Protein AF-A0A7W0A321-F1 (afdb_monomer_lite)

Secondary structure (DSSP, 8-state):
-HHHHHHHHHHHHHHHTTTHHHHHHHHHT--HHHHHHHHHHHHHHHHHHHHHHHHHHHHHHS---HHHHHHHHHHHHHHHHHS-HHHHHHHHHHHHHHHHT--HHHHHHHHHHHHHHHHHHHHHHHHHHHHHHHHHHHHHHHTT-

Structure (mmCIF, N/CA/C/O backbone):
data_AF-A0A7W0A321-F1
#
_entry.id   AF-A0A7W0A321-F1
#
loop_
_atom_site.group_PDB
_atom_site.id
_atom_site.type_symbol
_atom_site.label_atom_id
_atom_site.label_alt_id
_atom_site.label_comp_id
_atom_site.label_asym_id
_atom_site.label_entity_id
_atom_site.label_seq_id
_atom_site.pdbx_PDB_ins_code
_atom_site.Cartn_x
_atom_site.Cartn_y
_atom_site.Cartn_z
_atom_site.occupancy
_atom_site.B_iso_or_equiv
_atom_site.auth_seq_id
_atom_site.auth_comp_id
_atom_site.auth_asym_id
_atom_site.auth_atom_id
_atom_site.pdbx_PDB_model_num
ATOM 1 N N . MET A 1 1 ? -15.977 -16.667 -5.921 1.00 48.62 1 MET A N 1
ATOM 2 C CA . MET A 1 1 ? -16.210 -17.895 -5.126 1.00 48.62 1 MET A CA 1
ATOM 3 C C . MET A 1 1 ? -15.455 -17.861 -3.798 1.00 48.62 1 MET A C 1
ATOM 5 O O . MET A 1 1 ? -16.119 -17.828 -2.776 1.00 48.62 1 MET A O 1
ATOM 9 N N . LEU A 1 2 ? -14.117 -17.753 -3.776 1.00 50.50 2 LEU A N 1
ATOM 10 C CA . LEU A 1 2 ? -13.344 -17.721 -2.517 1.00 50.50 2 LEU A CA 1
ATOM 11 C C . LEU A 1 2 ? -13.656 -16.509 -1.614 1.00 50.50 2 LEU A C 1
ATOM 13 O O . LEU A 1 2 ? -13.836 -16.674 -0.417 1.00 50.50 2 LEU A O 1
ATOM 17 N N . PHE A 1 3 ? -13.789 -15.310 -2.196 1.00 51.75 3 PHE A N 1
ATOM 18 C CA . PHE A 1 3 ? -14.188 -14.094 -1.470 1.00 51.75 3 PHE A CA 1
ATOM 19 C C . PHE A 1 3 ? -15.560 -14.244 -0.801 1.00 51.75 3 PHE A C 1
ATOM 21 O O . PHE A 1 3 ? -15.716 -13.940 0.373 1.00 51.75 3 PHE A O 1
ATOM 28 N N . VAL A 1 4 ? -16.538 -14.780 -1.535 1.00 69.69 4 VAL A N 1
ATOM 29 C CA . VAL A 1 4 ? -17.890 -15.031 -1.016 1.00 69.69 4 VAL A CA 1
ATOM 30 C C . VAL A 1 4 ? -17.845 -16.066 0.109 1.00 69.69 4 VAL A C 1
ATOM 32 O O . VAL A 1 4 ? -18.470 -15.861 1.139 1.00 69.69 4 VAL A O 1
ATOM 35 N N . ALA A 1 5 ? -17.057 -17.134 -0.041 1.00 69.38 5 ALA A N 1
ATOM 36 C CA . ALA A 1 5 ? -16.869 -18.129 1.011 1.00 69.38 5 ALA A CA 1
ATOM 37 C C . ALA A 1 5 ? -16.198 -17.535 2.265 1.00 69.38 5 ALA A C 1
ATOM 39 O O . ALA A 1 5 ? -16.665 -17.779 3.371 1.00 69.38 5 ALA A O 1
ATOM 40 N N . ALA A 1 6 ? -15.160 -16.709 2.110 1.00 63.16 6 ALA A N 1
ATOM 41 C CA . ALA A 1 6 ? -14.491 -16.035 3.224 1.00 63.16 6 ALA A CA 1
ATOM 42 C C . ALA A 1 6 ? -15.406 -15.013 3.920 1.00 63.16 6 ALA A C 1
ATOM 44 O O . ALA A 1 6 ? -15.460 -14.974 5.147 1.00 63.16 6 ALA A O 1
ATOM 45 N N . ALA A 1 7 ? -16.173 -14.237 3.149 1.00 71.50 7 ALA A N 1
ATOM 46 C CA . ALA A 1 7 ? -17.166 -13.304 3.672 1.00 71.50 7 ALA A CA 1
ATOM 47 C C . ALA A 1 7 ? -18.272 -14.036 4.444 1.00 71.50 7 ALA A C 1
ATOM 49 O O . ALA A 1 7 ? -18.630 -13.616 5.540 1.00 71.50 7 ALA A O 1
ATOM 50 N N . LEU A 1 8 ? -18.763 -15.165 3.918 1.00 82.50 8 LEU A N 1
ATOM 51 C CA . LEU A 1 8 ? -19.740 -16.019 4.597 1.00 82.50 8 LEU A CA 1
ATOM 52 C C . LEU A 1 8 ? -19.175 -16.620 5.885 1.00 82.50 8 LEU A C 1
ATOM 54 O O . LEU A 1 8 ? -19.859 -16.605 6.901 1.00 82.50 8 LEU A O 1
ATOM 58 N N . VAL A 1 9 ? -17.927 -17.098 5.881 1.00 79.56 9 VAL A N 1
ATOM 59 C CA . VAL A 1 9 ? -17.259 -17.591 7.096 1.00 79.56 9 VAL A CA 1
ATOM 60 C C . VAL A 1 9 ? -17.114 -16.472 8.125 1.00 79.56 9 VAL A C 1
ATOM 62 O O . VAL A 1 9 ? -17.447 -16.684 9.285 1.00 79.56 9 VAL A O 1
ATOM 65 N N . GLY A 1 10 ? -16.701 -15.270 7.715 1.00 74.88 10 GLY A N 1
ATOM 66 C CA . GLY A 1 10 ? -16.636 -14.102 8.596 1.00 74.88 10 GLY A CA 1
ATOM 67 C C . GLY A 1 10 ? -17.998 -13.754 9.201 1.00 74.88 10 GLY A C 1
ATOM 68 O O . GLY A 1 10 ? -18.099 -13.544 10.407 1.00 74.88 10 GLY A O 1
ATOM 69 N N . LEU A 1 11 ? -19.059 -13.785 8.390 1.00 80.56 11 LEU A N 1
ATOM 70 C CA . LEU A 1 11 ? -20.435 -13.574 8.845 1.00 80.56 11 LEU A CA 1
ATOM 71 C C . LEU A 1 11 ? -20.884 -14.651 9.839 1.00 80.56 11 LEU A C 1
ATOM 73 O O . LEU A 1 11 ? -21.485 -14.328 10.858 1.00 80.56 11 LEU A O 1
ATOM 77 N N . VAL A 1 12 ? -20.571 -15.920 9.569 1.00 84.31 12 VAL A N 1
ATOM 78 C CA . VAL A 1 12 ? -20.894 -17.057 10.445 1.00 84.31 12 VAL A CA 1
ATOM 79 C C . VAL A 1 12 ? -20.123 -16.976 11.763 1.00 84.31 12 VAL A C 1
ATOM 81 O O . VAL A 1 12 ? -20.686 -17.285 12.812 1.00 84.31 12 VAL A O 1
ATOM 84 N N . VAL A 1 13 ? -18.864 -16.534 11.740 1.00 83.12 13 VAL A N 1
ATOM 85 C CA . VAL A 1 13 ? -18.050 -16.313 12.945 1.00 83.12 13 VAL A CA 1
ATOM 86 C C . VAL A 1 13 ? -18.626 -15.171 13.781 1.00 83.12 13 VAL A C 1
ATOM 88 O O . VAL A 1 13 ? -18.864 -15.360 14.972 1.00 83.12 13 VAL A O 1
ATOM 91 N N . LEU A 1 14 ? -18.928 -14.028 13.160 1.00 77.19 14 LEU A N 1
ATOM 92 C CA . LEU A 1 14 ? -19.570 -12.890 13.827 1.00 77.19 14 LEU A CA 1
ATOM 93 C C . LEU A 1 14 ? -20.943 -13.264 14.396 1.00 77.19 14 LEU A C 1
ATOM 95 O O . LEU A 1 14 ? -21.291 -12.856 15.503 1.00 77.19 14 LEU A O 1
ATOM 99 N N . TRP A 1 15 ? -21.709 -14.077 13.665 1.00 79.94 15 TRP A N 1
ATOM 100 C CA . TRP A 1 15 ? -22.999 -14.583 14.117 1.00 79.94 15 TRP A CA 1
ATOM 101 C C . TRP A 1 15 ? -22.858 -15.518 15.317 1.00 79.94 15 TRP A C 1
ATOM 103 O O . TRP A 1 15 ? -23.557 -15.339 16.311 1.00 79.94 15 TRP A O 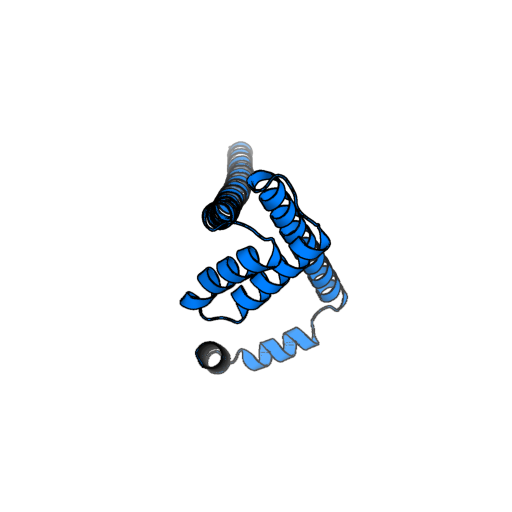1
ATOM 113 N N . ARG A 1 16 ? -21.917 -16.472 15.273 1.00 85.19 16 ARG A N 1
ATOM 114 C CA . ARG A 1 16 ? -21.648 -17.384 16.397 1.00 85.19 16 ARG A CA 1
ATOM 115 C C . ARG A 1 16 ? -21.165 -16.670 17.652 1.00 85.19 16 ARG A C 1
ATOM 117 O O . ARG A 1 16 ? -21.426 -17.156 18.745 1.00 85.19 16 ARG A O 1
ATOM 124 N N . GLN A 1 17 ? -20.465 -15.552 17.502 1.00 84.25 17 GLN A N 1
ATOM 125 C CA . GLN A 1 17 ? -20.006 -14.735 18.624 1.00 84.25 17 GLN A CA 1
ATOM 126 C C . GLN A 1 17 ? -21.102 -13.813 19.180 1.00 84.25 17 GLN A C 1
ATOM 128 O O . GLN A 1 17 ? -20.870 -13.146 20.180 1.00 84.25 17 GLN A O 1
ATOM 133 N N . GLY A 1 18 ? -22.276 -13.736 18.539 1.00 78.06 18 GLY A N 1
ATOM 134 C CA . GLY A 1 18 ? -23.335 -12.790 18.909 1.00 78.06 18 GLY A CA 1
ATOM 135 C C . GLY A 1 18 ? -23.017 -11.325 18.577 1.00 78.06 18 GLY A C 1
ATOM 136 O O . GLY A 1 18 ? -23.863 -10.459 18.773 1.00 78.06 18 GLY A O 1
ATOM 137 N N . ALA A 1 19 ? -21.847 -11.045 17.999 1.00 74.62 19 ALA A N 1
ATOM 138 C CA . ALA A 1 19 ? -21.314 -9.700 17.791 1.00 74.62 19 ALA A CA 1
ATOM 139 C C . ALA A 1 19 ? -21.949 -8.943 16.607 1.00 74.62 19 ALA A C 1
ATOM 141 O O . ALA A 1 19 ? -21.659 -7.768 16.391 1.00 74.62 19 ALA A O 1
ATOM 142 N N . LEU A 1 20 ? -22.828 -9.575 15.817 1.00 74.69 20 LEU A N 1
ATOM 143 C CA . LEU A 1 20 ? -23.506 -8.904 14.695 1.00 74.69 20 LEU A CA 1
ATOM 144 C C . LEU A 1 20 ? -24.363 -7.712 15.152 1.00 74.69 20 LEU A C 1
ATOM 146 O O . LEU A 1 20 ? -24.417 -6.692 14.462 1.00 74.69 20 LEU A O 1
ATOM 150 N N . GLY A 1 21 ? -25.013 -7.832 16.315 1.00 73.25 21 GLY A N 1
ATOM 151 C CA . GLY A 1 21 ? -25.767 -6.733 16.923 1.00 73.25 21 GLY A CA 1
ATOM 152 C C . GLY A 1 21 ? -24.860 -5.575 17.336 1.00 73.25 21 GLY A C 1
ATOM 153 O O . GLY A 1 21 ? -25.206 -4.413 17.112 1.00 73.25 21 GLY A O 1
ATOM 154 N N . ASP A 1 22 ? -23.669 -5.899 17.841 1.00 76.19 22 ASP A N 1
ATOM 155 C CA . ASP A 1 22 ? -22.671 -4.931 18.295 1.00 76.19 22 ASP A CA 1
ATOM 156 C C . ASP A 1 22 ? -22.053 -4.161 17.132 1.00 76.19 22 ASP A C 1
ATOM 158 O O . ASP A 1 22 ? -21.868 -2.957 17.243 1.00 76.19 22 ASP A O 1
ATOM 162 N N . VAL A 1 23 ? -21.826 -4.801 15.979 1.00 75.81 23 VAL A N 1
ATOM 163 C CA . VAL A 1 23 ? -21.381 -4.099 14.761 1.00 75.81 23 VAL A CA 1
ATOM 164 C C . VAL A 1 23 ? -22.423 -3.066 14.331 1.00 75.81 23 VAL A C 1
ATOM 166 O O . VAL A 1 23 ? -22.092 -1.915 14.054 1.00 75.81 23 VAL A O 1
ATOM 169 N N . GLY A 1 24 ? -23.702 -3.452 14.305 1.00 76.50 24 GLY A N 1
ATOM 170 C CA . GLY A 1 24 ? -24.784 -2.546 13.922 1.00 76.50 24 GLY A CA 1
ATOM 171 C C . GLY A 1 24 ? -25.013 -1.409 14.921 1.00 76.50 24 GLY A C 1
ATOM 172 O O . GLY A 1 24 ? -25.447 -0.328 14.517 1.00 76.50 24 GLY A O 1
ATOM 173 N N . SER A 1 25 ? -24.758 -1.642 16.211 1.00 80.38 25 SER A N 1
ATOM 174 C CA . SER A 1 25 ? -24.801 -0.608 17.250 1.00 80.38 25 SER A CA 1
ATOM 175 C C . SER A 1 25 ? -23.595 0.329 17.122 1.00 80.38 25 SER A C 1
ATOM 177 O O . SER A 1 25 ? -23.792 1.534 16.999 1.00 80.38 25 SER A O 1
ATOM 179 N N . ALA A 1 26 ? -22.386 -0.225 16.988 1.00 79.75 26 ALA A N 1
ATOM 180 C CA . ALA A 1 26 ? -21.131 0.506 16.865 1.00 79.75 26 ALA A CA 1
ATOM 181 C C . ALA A 1 26 ? -21.093 1.409 15.629 1.00 79.75 26 ALA A C 1
ATOM 183 O O . ALA A 1 26 ? -20.612 2.533 15.712 1.00 79.75 26 ALA A O 1
ATOM 184 N N . VAL A 1 27 ? -21.637 0.955 14.494 1.00 80.94 27 VAL A N 1
ATOM 185 C CA . VAL A 1 27 ? -21.751 1.781 13.280 1.00 80.94 27 VAL A CA 1
ATOM 186 C C . VAL A 1 27 ? -22.718 2.945 13.493 1.00 80.94 27 VAL A C 1
ATOM 188 O O . VAL A 1 27 ? -22.445 4.056 13.051 1.00 80.94 27 VAL A O 1
ATOM 191 N N . ARG A 1 28 ? -23.844 2.717 14.180 1.00 83.88 28 ARG A N 1
ATOM 192 C CA . ARG A 1 28 ? -24.831 3.774 14.458 1.00 83.88 28 ARG A CA 1
ATOM 193 C C . ARG A 1 28 ? -24.361 4.762 15.521 1.00 83.88 28 ARG A C 1
ATOM 195 O O . ARG A 1 28 ? -24.757 5.920 15.469 1.00 83.88 28 ARG A O 1
ATOM 202 N N . SER A 1 29 ? -23.546 4.313 16.468 1.00 89.31 29 SER A N 1
ATOM 203 C CA . SER A 1 29 ? -22.953 5.148 17.511 1.00 89.31 29 SER A CA 1
ATOM 204 C C . SER A 1 29 ? -21.580 5.703 17.130 1.00 89.31 29 SER A C 1
ATOM 206 O O . SER A 1 29 ? -20.930 6.320 17.972 1.00 89.31 29 SER A O 1
ATOM 208 N N . ALA A 1 30 ? -21.098 5.444 15.911 1.00 86.56 30 ALA A N 1
ATOM 209 C CA . ALA A 1 30 ? -19.801 5.924 15.468 1.00 86.56 30 ALA A CA 1
ATOM 210 C C . ALA A 1 30 ? -19.818 7.451 15.400 1.00 86.56 30 ALA A C 1
ATOM 212 O O . ALA A 1 30 ? -20.694 8.043 14.768 1.00 86.56 30 ALA A O 1
ATOM 213 N N . ASP A 1 31 ? -18.831 8.081 16.032 1.00 91.62 31 ASP A N 1
ATOM 214 C CA . ASP A 1 31 ? -18.643 9.522 15.930 1.00 91.62 31 ASP A CA 1
ATOM 215 C C . ASP A 1 31 ? -18.347 9.888 14.460 1.00 91.62 31 ASP A C 1
ATOM 217 O O . ASP A 1 31 ? -17.317 9.459 13.918 1.00 91.62 31 ASP A O 1
ATOM 221 N N . PRO A 1 32 ? -19.209 10.685 13.800 1.00 91.88 32 PRO A N 1
ATOM 222 C CA . PRO A 1 32 ? -19.024 11.069 12.406 1.00 91.88 32 PRO A CA 1
ATOM 223 C C . PRO A 1 32 ? -17.689 11.774 12.161 1.00 91.88 32 PRO A C 1
ATOM 225 O O . PRO A 1 32 ? -17.106 11.630 11.087 1.00 91.88 32 PRO A O 1
ATOM 228 N N . PHE A 1 33 ? -17.189 12.521 13.149 1.00 93.50 33 PHE A N 1
ATOM 229 C CA . PHE A 1 33 ? -15.923 13.230 13.040 1.00 93.50 33 PHE A CA 1
ATOM 230 C C . PHE A 1 33 ? -14.740 12.262 13.043 1.00 93.50 33 PHE A C 1
ATOM 232 O O . PHE A 1 33 ? -13.849 12.384 12.204 1.00 93.50 33 PHE A O 1
ATOM 239 N N . LEU A 1 34 ? -14.750 11.255 13.923 1.00 91.62 34 LEU A N 1
ATOM 240 C CA . LEU A 1 34 ? -13.722 10.209 13.927 1.00 91.62 34 LEU A CA 1
ATOM 241 C C . LEU A 1 34 ? -13.757 9.380 12.642 1.00 91.62 34 LEU A C 1
ATOM 243 O O . LEU A 1 34 ? -12.702 9.057 12.097 1.00 91.62 34 LEU A O 1
ATOM 247 N N . VAL A 1 35 ? -14.950 9.082 12.119 1.00 90.69 35 VAL A N 1
ATOM 248 C CA . VAL A 1 35 ? -15.103 8.401 10.825 1.00 90.69 35 VAL A CA 1
ATOM 249 C C . VAL A 1 35 ? -14.520 9.252 9.696 1.00 90.69 35 VAL A C 1
ATOM 251 O O . VAL A 1 35 ? -13.738 8.745 8.891 1.00 90.69 35 VAL A O 1
ATOM 254 N N . ALA A 1 36 ? -14.838 10.548 9.652 1.00 91.88 36 ALA A N 1
ATOM 255 C CA . ALA A 1 36 ? -14.313 11.463 8.643 1.00 91.88 36 ALA A CA 1
ATOM 256 C C . ALA A 1 36 ? -12.787 11.622 8.740 1.00 91.88 36 ALA A C 1
ATOM 258 O O . ALA A 1 36 ? -12.097 11.569 7.722 1.00 91.88 36 ALA A O 1
ATOM 259 N N . ALA A 1 37 ? -12.244 11.757 9.952 1.00 94.12 37 ALA A N 1
ATOM 260 C CA . ALA A 1 37 ? -10.806 11.834 10.188 1.00 94.12 37 ALA A CA 1
ATOM 261 C C . ALA A 1 37 ? -10.096 10.536 9.773 1.00 94.12 37 ALA A C 1
ATOM 263 O O . ALA A 1 37 ? -9.075 10.583 9.087 1.00 94.12 37 ALA A O 1
ATOM 264 N N . GLY A 1 38 ? -10.660 9.377 10.123 1.00 92.12 38 GLY A N 1
ATOM 265 C CA . GLY A 1 38 ? -10.156 8.073 9.695 1.00 92.12 38 GLY A CA 1
ATOM 266 C C . GLY A 1 38 ? -10.174 7.918 8.174 1.00 92.12 38 GLY A C 1
ATOM 267 O O . GLY A 1 38 ? -9.198 7.454 7.588 1.00 92.12 38 GLY A O 1
ATOM 268 N N . PHE A 1 39 ? -11.241 8.377 7.517 1.00 91.06 39 PHE A N 1
ATOM 269 C CA . PHE A 1 39 ? -11.338 8.378 6.060 1.00 91.06 39 PHE A CA 1
ATOM 270 C C . PHE A 1 39 ? -10.300 9.302 5.410 1.00 91.06 39 PHE A C 1
ATOM 272 O O . PHE A 1 39 ? -9.643 8.911 4.447 1.00 91.06 39 PHE A O 1
ATOM 279 N N . LEU A 1 40 ? -10.082 10.497 5.962 1.00 94.50 40 LEU A N 1
ATOM 280 C CA . LEU A 1 40 ? -9.048 11.412 5.478 1.00 94.50 40 LEU A CA 1
ATOM 281 C C . LEU A 1 40 ? -7.646 10.807 5.628 1.00 94.50 40 LEU A C 1
ATOM 283 O O . LEU A 1 40 ? -6.859 10.845 4.685 1.00 94.50 40 LEU A O 1
ATOM 287 N N . LEU A 1 41 ? -7.344 10.203 6.781 1.00 94.38 41 LEU A N 1
ATOM 288 C CA . LEU A 1 41 ? -6.080 9.497 7.009 1.00 94.38 41 LEU A CA 1
ATOM 289 C C . LEU A 1 41 ? -5.895 8.338 6.027 1.00 94.38 41 LEU A C 1
ATOM 291 O O . LEU A 1 41 ? -4.798 8.147 5.506 1.00 94.38 41 LEU A O 1
ATOM 295 N N . TYR A 1 42 ? -6.965 7.600 5.730 1.00 87.69 42 TYR A N 1
ATOM 296 C CA . TYR A 1 42 ? -6.945 6.542 4.727 1.00 87.69 42 TYR A CA 1
ATOM 297 C C . TYR A 1 42 ? -6.605 7.082 3.330 1.00 87.69 42 TYR A C 1
ATOM 299 O O . TYR A 1 42 ? -5.719 6.543 2.664 1.00 87.69 42 TYR A O 1
ATOM 307 N N . LEU A 1 43 ? -7.236 8.182 2.903 1.00 91.12 43 LEU A N 1
ATOM 308 C CA . LEU A 1 43 ? -6.939 8.826 1.619 1.00 91.12 43 LEU A CA 1
ATOM 309 C C . LEU A 1 43 ? -5.500 9.351 1.549 1.00 91.12 43 LEU A C 1
ATOM 311 O O . LEU A 1 43 ? -4.827 9.161 0.535 1.00 91.12 43 LEU A O 1
ATOM 315 N N . LEU A 1 44 ? -5.005 9.966 2.625 1.00 93.38 44 LEU A N 1
ATOM 316 C CA . LEU A 1 44 ? -3.614 10.414 2.718 1.00 93.38 44 LEU A CA 1
ATOM 317 C C . LEU A 1 44 ? -2.640 9.233 2.644 1.00 93.38 44 LEU A C 1
ATOM 319 O O . LEU A 1 44 ? -1.636 9.310 1.937 1.00 93.38 44 LEU A O 1
ATOM 323 N N . GLY A 1 45 ? -2.959 8.120 3.307 1.00 90.12 45 GLY A N 1
ATOM 324 C CA . GLY A 1 45 ? -2.190 6.881 3.219 1.00 90.12 45 GLY A CA 1
ATOM 325 C C . GLY A 1 45 ? -2.135 6.337 1.791 1.00 90.12 45 GLY A C 1
ATOM 326 O O . GLY A 1 45 ? -1.054 6.015 1.298 1.00 90.12 45 GLY A O 1
ATOM 327 N N . LEU A 1 46 ? -3.270 6.306 1.085 1.00 88.62 46 LEU A N 1
ATOM 328 C CA . LEU A 1 46 ? -3.316 5.905 -0.324 1.00 88.62 46 LEU A CA 1
ATOM 329 C C . LEU A 1 46 ? -2.487 6.833 -1.219 1.00 88.62 46 LEU A C 1
ATOM 331 O O . LEU A 1 46 ? -1.735 6.349 -2.064 1.00 88.62 46 LEU A O 1
ATOM 335 N N . ALA A 1 47 ? -2.581 8.149 -1.021 1.00 88.88 47 ALA A N 1
ATOM 336 C CA . ALA A 1 47 ? -1.803 9.127 -1.777 1.00 88.88 47 ALA A CA 1
ATOM 337 C C . ALA A 1 47 ? -0.292 8.967 -1.541 1.00 88.88 47 ALA A C 1
ATOM 339 O O . ALA A 1 47 ? 0.497 9.018 -2.491 1.00 88.88 47 ALA A O 1
ATOM 340 N N . LEU A 1 48 ? 0.115 8.709 -0.295 1.00 91.88 48 LEU A N 1
ATOM 341 C CA . LEU A 1 48 ? 1.508 8.461 0.066 1.00 91.88 48 LEU A CA 1
ATOM 342 C C . LEU A 1 48 ? 2.028 7.166 -0.568 1.00 91.88 48 LEU A C 1
ATOM 344 O O . LEU A 1 48 ? 3.096 7.163 -1.178 1.00 91.88 48 LEU A O 1
ATOM 348 N N . LEU A 1 49 ? 1.263 6.075 -0.477 1.00 89.31 49 LEU A N 1
ATOM 349 C CA . LEU A 1 49 ? 1.639 4.789 -1.066 1.00 89.31 49 LEU A CA 1
ATOM 350 C C . LEU A 1 49 ? 1.708 4.860 -2.598 1.00 89.31 49 LEU A C 1
ATOM 352 O O . LEU A 1 49 ? 2.645 4.332 -3.194 1.00 89.31 49 LEU A O 1
ATOM 356 N N . SER A 1 50 ? 0.775 5.577 -3.226 1.00 89.94 50 SER A N 1
ATOM 357 C CA . SER A 1 50 ? 0.792 5.864 -4.662 1.00 89.94 50 SER A CA 1
ATOM 358 C C . SER A 1 50 ? 2.030 6.670 -5.068 1.00 89.94 50 SER A C 1
ATOM 360 O O . SER A 1 50 ? 2.695 6.349 -6.053 1.00 89.94 50 SER A O 1
ATOM 362 N N . SER A 1 51 ? 2.375 7.702 -4.294 1.00 91.06 51 SER A N 1
ATOM 363 C CA . SER A 1 51 ? 3.579 8.513 -4.523 1.00 91.06 51 SER A CA 1
ATOM 364 C C . SER A 1 51 ? 4.850 7.678 -4.387 1.00 91.06 51 SER A C 1
ATOM 366 O O . SER A 1 51 ? 5.746 7.763 -5.224 1.00 91.06 51 SER A O 1
ATOM 368 N N . ARG A 1 52 ? 4.912 6.803 -3.378 1.00 91.31 52 ARG A N 1
ATOM 369 C CA . ARG A 1 52 ? 6.015 5.854 -3.205 1.00 91.31 52 ARG A CA 1
ATOM 370 C C . ARG A 1 52 ? 6.149 4.930 -4.412 1.00 91.31 52 ARG A C 1
ATOM 372 O O . ARG A 1 52 ? 7.252 4.760 -4.920 1.00 91.31 52 ARG A O 1
ATOM 379 N N . TRP A 1 53 ? 5.042 4.370 -4.897 1.00 87.94 53 TRP A N 1
ATOM 380 C CA . TRP A 1 53 ? 5.047 3.521 -6.087 1.00 87.94 53 TRP A CA 1
ATOM 381 C C . TRP A 1 53 ? 5.602 4.262 -7.308 1.00 87.94 53 TRP A C 1
ATOM 383 O O . TRP A 1 53 ? 6.464 3.746 -8.016 1.00 87.94 53 TRP A O 1
ATOM 393 N N . HIS A 1 54 ? 5.158 5.500 -7.529 1.00 90.00 54 HIS A N 1
ATOM 394 C CA . HIS A 1 54 ? 5.675 6.363 -8.589 1.00 90.00 54 HIS A CA 1
ATOM 395 C C . HIS A 1 54 ? 7.197 6.561 -8.488 1.00 90.00 54 HIS A C 1
ATOM 397 O O . HIS A 1 54 ? 7.900 6.388 -9.483 1.00 90.00 54 HIS A O 1
ATOM 403 N N . LEU A 1 55 ? 7.722 6.831 -7.288 1.00 92.56 55 LEU A N 1
ATOM 404 C CA . LEU A 1 55 ? 9.163 6.972 -7.055 1.00 92.56 55 LEU A CA 1
ATOM 405 C C . LEU A 1 55 ? 9.939 5.674 -7.318 1.00 92.56 55 LEU A C 1
ATOM 407 O O . LEU A 1 55 ? 11.011 5.724 -7.913 1.00 92.56 55 LEU A O 1
ATOM 411 N N . LEU A 1 56 ? 9.400 4.512 -6.940 1.00 90.38 56 LEU A N 1
ATOM 412 C CA . LEU A 1 56 ? 10.024 3.215 -7.238 1.00 90.38 56 LEU A CA 1
ATOM 413 C C . LEU A 1 56 ? 10.081 2.934 -8.744 1.00 90.38 56 LEU A C 1
ATOM 415 O O . LEU A 1 56 ? 11.056 2.369 -9.242 1.00 90.38 56 LEU A O 1
ATOM 419 N N . VAL A 1 57 ? 9.063 3.360 -9.491 1.00 88.75 57 VAL A N 1
ATOM 420 C CA . VAL A 1 57 ? 9.058 3.260 -10.955 1.00 88.75 57 VAL A CA 1
ATOM 421 C C . VAL A 1 57 ? 10.099 4.202 -11.563 1.00 88.75 57 VAL A C 1
ATOM 423 O O . VAL A 1 57 ? 10.829 3.787 -12.455 1.00 88.75 57 VAL A O 1
ATOM 426 N N . ILE A 1 58 ? 10.244 5.434 -11.057 1.00 91.88 58 ILE A N 1
ATOM 427 C CA . ILE A 1 58 ? 11.330 6.337 -11.482 1.00 91.88 58 ILE A CA 1
ATOM 428 C C . ILE A 1 58 ? 12.695 5.709 -11.187 1.00 91.88 58 ILE A C 1
ATOM 430 O O . ILE A 1 58 ? 13.561 5.709 -12.055 1.00 91.88 58 ILE A O 1
ATOM 434 N N . LEU A 1 59 ? 12.880 5.138 -9.996 1.00 92.19 59 LEU A N 1
ATOM 435 C CA . LEU A 1 59 ? 14.138 4.511 -9.586 1.00 92.19 59 LEU A CA 1
ATOM 436 C C . LEU A 1 59 ? 14.544 3.351 -10.508 1.00 92.19 59 LEU A C 1
ATOM 438 O O . LEU A 1 59 ? 15.726 3.163 -10.775 1.00 92.19 59 LEU A O 1
ATOM 442 N N . THR A 1 60 ? 13.575 2.565 -10.977 1.00 89.25 60 THR A N 1
ATOM 443 C CA . THR A 1 60 ? 13.824 1.338 -11.752 1.00 89.25 60 THR A CA 1
ATOM 444 C C . THR A 1 60 ? 13.814 1.553 -13.264 1.00 89.25 60 THR A C 1
ATOM 446 O O . THR A 1 60 ? 14.621 0.947 -13.960 1.00 89.25 60 THR A O 1
ATOM 449 N N . HIS A 1 61 ? 12.926 2.411 -13.771 1.00 87.75 61 HIS A N 1
ATOM 450 C CA . HIS A 1 61 ? 12.695 2.638 -15.204 1.00 87.75 61 HIS A CA 1
ATOM 451 C C . HIS A 1 61 ? 13.192 4.014 -15.688 1.00 87.75 61 HIS A C 1
ATOM 453 O O . HIS A 1 61 ? 13.157 4.318 -16.879 1.00 87.75 61 HIS A O 1
ATOM 459 N N . GLY A 1 62 ? 13.612 4.896 -14.777 1.00 87.31 62 GLY A N 1
ATOM 460 C CA . GLY A 1 62 ? 14.105 6.246 -15.078 1.00 87.31 62 GLY A CA 1
ATOM 461 C C . GLY A 1 62 ? 13.017 7.277 -15.396 1.00 87.31 62 GLY A C 1
ATOM 462 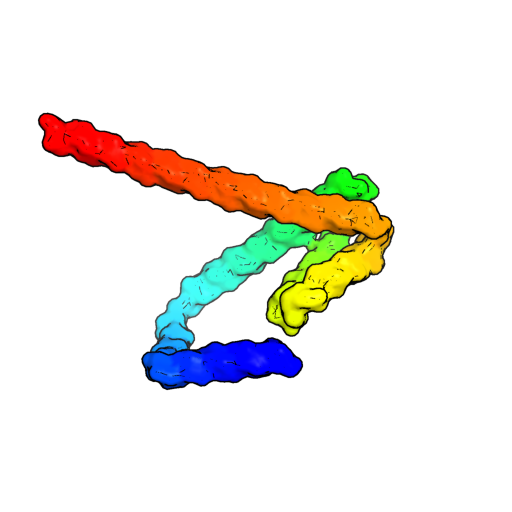O O . GLY A 1 62 ? 13.282 8.477 -15.380 1.00 87.31 62 GLY A O 1
ATOM 463 N N . ARG A 1 63 ? 11.781 6.843 -15.661 1.00 86.75 63 ARG A N 1
ATOM 464 C CA . ARG A 1 63 ? 10.636 7.715 -15.952 1.00 86.75 63 ARG A CA 1
ATOM 465 C C . ARG A 1 63 ? 9.343 7.136 -15.397 1.00 86.75 63 ARG A C 1
ATOM 467 O O . ARG A 1 63 ? 9.162 5.923 -15.351 1.00 86.75 63 ARG A O 1
ATOM 474 N N . SER A 1 64 ? 8.418 8.009 -15.020 1.00 88.12 64 SER A N 1
ATOM 475 C CA . SER A 1 64 ? 7.074 7.623 -14.601 1.00 88.12 64 SER A CA 1
ATOM 476 C C . SER A 1 64 ? 6.114 8.789 -14.816 1.00 88.12 64 SER A C 1
ATOM 478 O O . SER A 1 64 ? 6.476 9.939 -14.582 1.00 88.12 64 SER A O 1
ATOM 480 N N . GLU A 1 65 ? 4.889 8.501 -15.244 1.00 87.62 65 GLU A N 1
ATOM 481 C CA . GLU A 1 65 ? 3.807 9.485 -15.283 1.00 87.62 65 GLU A CA 1
ATOM 482 C C . GLU A 1 65 ? 2.977 9.345 -13.998 1.00 87.62 65 GLU A C 1
ATOM 484 O O . GLU A 1 65 ? 2.424 8.268 -13.759 1.00 87.62 65 GLU A O 1
ATOM 489 N N . PRO A 1 66 ? 2.858 10.393 -13.162 1.00 85.12 66 PRO A N 1
ATOM 490 C CA . PRO A 1 66 ? 2.264 10.272 -11.829 1.00 85.12 66 PRO A CA 1
ATOM 491 C C . PRO A 1 66 ? 0.798 9.824 -11.866 1.00 85.12 66 PRO A C 1
ATOM 493 O O . PRO A 1 66 ? 0.402 8.977 -11.070 1.00 85.12 66 PRO A O 1
ATOM 496 N N . ALA A 1 67 ? 0.007 10.315 -12.827 1.00 85.38 67 ALA A N 1
ATOM 497 C CA . ALA A 1 67 ? -1.395 9.920 -12.979 1.00 85.38 67 ALA A CA 1
ATOM 498 C C . ALA A 1 67 ? -1.548 8.429 -13.335 1.00 85.38 67 ALA A C 1
ATOM 500 O O . ALA A 1 67 ? -2.333 7.720 -12.709 1.00 85.38 67 ALA A O 1
ATOM 501 N N . ARG A 1 68 ? -0.744 7.927 -14.284 1.00 83.62 68 ARG A N 1
ATOM 502 C CA . ARG A 1 68 ? -0.749 6.506 -14.668 1.00 83.62 68 ARG A CA 1
ATOM 503 C C . ARG A 1 68 ? -0.208 5.598 -13.572 1.00 83.62 68 ARG A C 1
ATOM 505 O O . ARG A 1 68 ? -0.732 4.507 -13.370 1.00 83.62 68 ARG A O 1
ATOM 512 N N . ALA A 1 69 ? 0.830 6.035 -12.862 1.00 83.69 69 ALA A N 1
ATOM 513 C CA . ALA A 1 69 ? 1.366 5.311 -11.715 1.00 83.69 69 ALA A CA 1
ATOM 514 C C . ALA A 1 69 ? 0.321 5.187 -10.600 1.00 83.69 69 ALA A C 1
ATOM 516 O O . ALA A 1 69 ? 0.153 4.098 -10.054 1.00 83.69 69 ALA A O 1
ATOM 517 N N . ALA A 1 70 ? -0.419 6.264 -10.322 1.00 84.19 70 ALA A N 1
ATOM 518 C CA . ALA A 1 70 ? -1.494 6.259 -9.341 1.00 84.19 70 ALA A CA 1
ATOM 519 C C . ALA A 1 70 ? -2.644 5.330 -9.739 1.00 84.19 70 ALA A C 1
ATOM 521 O O . ALA A 1 70 ? -3.086 4.517 -8.930 1.00 84.19 70 ALA A O 1
ATOM 522 N N . GLU A 1 71 ? -3.093 5.390 -10.993 1.00 82.94 71 GLU A N 1
ATOM 523 C CA . GLU A 1 71 ? -4.141 4.505 -11.507 1.00 82.94 71 GLU A CA 1
ATOM 524 C C . GLU A 1 71 ? -3.722 3.028 -11.436 1.00 82.94 71 GLU A C 1
ATOM 526 O O . GLU A 1 71 ? -4.470 2.183 -10.932 1.00 82.94 71 GLU A O 1
ATOM 531 N N . ALA A 1 72 ? -2.501 2.714 -11.881 1.00 83.06 72 ALA A N 1
ATOM 532 C CA . ALA A 1 72 ? -1.951 1.366 -11.815 1.00 83.06 72 ALA A CA 1
ATOM 533 C C . ALA A 1 72 ? -1.846 0.874 -10.364 1.00 83.06 72 ALA A C 1
ATOM 535 O O . ALA A 1 72 ? -2.234 -0.260 -10.077 1.00 83.06 72 ALA A O 1
ATOM 536 N N . PHE A 1 73 ? -1.378 1.726 -9.447 1.00 85.19 73 PHE A N 1
ATOM 537 C CA . PHE A 1 73 ? -1.275 1.416 -8.024 1.00 85.19 73 PHE A CA 1
ATOM 538 C C . PHE A 1 73 ? -2.646 1.131 -7.401 1.00 85.19 73 PHE A C 1
ATOM 540 O O . PHE A 1 73 ? -2.831 0.060 -6.820 1.00 85.19 73 PHE A O 1
ATOM 547 N N . LEU A 1 74 ? -3.614 2.038 -7.567 1.00 84.38 74 LEU A N 1
ATOM 548 C CA . LEU A 1 74 ? -4.969 1.900 -7.022 1.00 84.38 74 LEU A CA 1
ATOM 549 C C . LEU A 1 74 ? -5.662 0.646 -7.559 1.00 84.38 74 LEU A C 1
ATOM 551 O O . LEU A 1 74 ? -6.249 -0.114 -6.790 1.00 84.38 74 LEU A O 1
ATOM 555 N N . THR A 1 75 ? -5.524 0.371 -8.857 1.00 81.69 75 THR A N 1
ATOM 556 C CA . THR A 1 75 ? -6.034 -0.866 -9.465 1.00 81.69 75 THR A CA 1
ATOM 557 C C . THR A 1 75 ? -5.378 -2.094 -8.834 1.00 81.69 75 THR A C 1
ATOM 559 O O . THR A 1 75 ? -6.055 -3.072 -8.515 1.00 81.69 75 THR A O 1
ATOM 562 N N . SER A 1 76 ? -4.065 -2.037 -8.590 1.00 76.94 76 SER A N 1
ATOM 563 C CA . SER A 1 76 ? -3.330 -3.106 -7.912 1.00 76.94 76 SER A CA 1
ATOM 564 C C . SER A 1 76 ? -3.843 -3.341 -6.486 1.00 76.94 76 SER A C 1
ATOM 566 O O . SER A 1 76 ? -3.995 -4.491 -6.082 1.00 76.94 76 SER A O 1
ATOM 568 N N . VAL A 1 77 ? -4.158 -2.271 -5.748 1.00 80.44 77 VAL A N 1
ATOM 569 C CA . VAL A 1 77 ? -4.704 -2.331 -4.386 1.00 80.44 77 VAL A CA 1
ATOM 570 C C . VAL A 1 77 ? -6.091 -2.971 -4.389 1.00 80.44 77 VAL A C 1
ATOM 572 O O . VAL A 1 77 ? -6.337 -3.900 -3.622 1.00 80.44 77 VAL A O 1
ATOM 575 N N . VAL A 1 78 ? -6.978 -2.546 -5.291 1.00 79.88 78 VAL A N 1
ATOM 576 C CA . VAL A 1 78 ? -8.315 -3.144 -5.441 1.00 79.88 78 VAL A CA 1
ATOM 577 C C . VAL A 1 78 ? -8.207 -4.636 -5.749 1.00 79.88 78 VAL A C 1
ATOM 579 O O . VAL A 1 78 ? -8.896 -5.443 -5.132 1.00 79.88 78 VAL A O 1
ATOM 582 N N . ILE A 1 79 ? -7.299 -5.028 -6.644 1.00 76.38 79 ILE A N 1
ATOM 583 C CA . ILE A 1 79 ? -7.057 -6.439 -6.969 1.00 76.38 79 ILE A CA 1
ATOM 584 C C . ILE A 1 79 ? -6.486 -7.195 -5.777 1.00 76.38 79 ILE A C 1
ATOM 586 O O . ILE A 1 79 ? -6.895 -8.324 -5.537 1.00 76.38 79 ILE A O 1
ATOM 590 N N . ASN A 1 80 ? -5.587 -6.583 -5.008 1.00 75.88 80 ASN A N 1
ATOM 591 C CA . ASN A 1 80 ? -5.029 -7.195 -3.809 1.00 75.88 80 ASN A CA 1
ATOM 592 C C . ASN A 1 80 ? -6.115 -7.551 -2.784 1.00 75.88 80 ASN A C 1
ATOM 594 O O . ASN A 1 80 ? -6.026 -8.587 -2.134 1.00 75.88 80 ASN A O 1
ATOM 598 N N . TYR A 1 81 ? -7.145 -6.710 -2.664 1.00 71.25 81 TYR A N 1
ATOM 599 C CA . TYR A 1 81 ? -8.255 -6.938 -1.739 1.00 71.25 81 TYR A CA 1
ATOM 600 C C . TYR A 1 81 ? -9.392 -7.789 -2.326 1.00 71.25 81 TYR A C 1
ATOM 602 O O . TYR A 1 81 ? -10.091 -8.467 -1.575 1.00 71.25 81 TYR A O 1
ATOM 610 N N . ALA A 1 82 ? -9.593 -7.774 -3.646 1.00 74.31 82 ALA A N 1
ATOM 611 C CA . ALA A 1 82 ? -10.700 -8.473 -4.302 1.00 74.31 82 ALA A CA 1
ATOM 612 C C . ALA A 1 82 ? -10.328 -9.868 -4.839 1.00 74.31 82 ALA A C 1
ATOM 614 O O . ALA A 1 82 ? -11.194 -10.743 -4.941 1.00 74.31 82 ALA A O 1
ATOM 615 N N . ALA A 1 83 ? -9.066 -10.091 -5.217 1.00 70.06 83 ALA A N 1
ATOM 616 C CA . ALA A 1 83 ? -8.616 -11.337 -5.828 1.00 70.06 83 ALA A CA 1
ATOM 617 C C . ALA A 1 83 ? -8.106 -12.344 -4.778 1.00 70.06 83 ALA A C 1
ATOM 619 O O . ALA A 1 83 ? -7.516 -11.957 -3.770 1.00 70.06 83 ALA A O 1
ATOM 620 N N . PRO A 1 84 ? -8.268 -13.661 -5.014 1.00 70.25 84 PRO A N 1
ATOM 621 C CA . PRO A 1 84 ? -7.594 -14.688 -4.222 1.00 70.25 84 PRO A CA 1
ATOM 622 C C . PRO A 1 84 ? -6.074 -14.468 -4.201 1.00 70.25 84 PRO A C 1
ATOM 624 O O . PRO A 1 84 ? -5.495 -14.129 -5.233 1.00 70.25 84 PRO A O 1
ATOM 627 N N . ILE A 1 85 ? -5.419 -14.738 -3.066 1.00 65.94 85 ILE A N 1
ATOM 628 C CA . ILE A 1 85 ? -3.979 -14.478 -2.841 1.00 65.94 85 ILE A CA 1
ATOM 629 C C . ILE A 1 85 ? -3.092 -15.041 -3.970 1.00 65.94 85 ILE A C 1
ATOM 631 O O . ILE A 1 85 ? -2.184 -14.358 -4.436 1.00 65.94 85 ILE A O 1
ATOM 635 N N . GLY A 1 86 ? -3.400 -16.242 -4.477 1.00 65.69 86 GLY A N 1
ATOM 636 C CA . GLY A 1 86 ? -2.650 -16.877 -5.572 1.00 65.69 86 GLY A CA 1
ATOM 637 C C . GLY A 1 86 ? -2.774 -16.189 -6.940 1.00 65.69 86 GLY A C 1
ATOM 638 O O . GLY A 1 86 ? -1.959 -16.437 -7.822 1.00 65.69 86 GLY A O 1
ATOM 639 N N . LEU A 1 87 ? -3.768 -15.314 -7.122 1.00 67.44 87 LEU A N 1
ATOM 640 C CA . LEU A 1 87 ? -3.989 -14.538 -8.347 1.00 67.44 87 LEU A CA 1
ATOM 641 C C . LEU A 1 87 ? -3.629 -13.059 -8.184 1.00 67.44 87 LEU A C 1
ATOM 643 O O . LEU A 1 87 ? -3.299 -12.412 -9.174 1.00 67.44 87 LEU A O 1
ATOM 647 N N . ALA A 1 88 ? -3.661 -12.527 -6.961 1.00 69.00 88 ALA A N 1
ATOM 648 C CA . ALA A 1 88 ? -3.398 -11.118 -6.690 1.00 69.00 88 ALA A CA 1
ATOM 649 C C . ALA A 1 88 ? -1.995 -10.689 -7.149 1.00 69.00 88 ALA A C 1
ATOM 651 O O . ALA A 1 88 ? -1.859 -9.731 -7.904 1.00 69.00 88 ALA A O 1
ATOM 652 N N . VAL A 1 89 ? -0.955 -11.430 -6.760 1.00 69.12 89 VAL A N 1
ATOM 653 C CA . VAL A 1 89 ? 0.442 -11.111 -7.104 1.00 69.12 89 VAL A CA 1
ATOM 654 C C . VAL A 1 89 ? 0.698 -11.134 -8.623 1.00 69.12 89 VAL A C 1
ATOM 656 O O . VAL A 1 89 ? 1.156 -10.117 -9.154 1.00 69.12 89 VAL A O 1
ATOM 659 N N . PRO A 1 90 ? 0.375 -12.214 -9.368 1.00 73.44 90 PRO A N 1
ATOM 660 C CA . PRO A 1 90 ? 0.593 -12.233 -10.815 1.00 73.44 90 PRO A CA 1
ATOM 661 C C . PRO A 1 90 ? -0.302 -11.240 -11.572 1.00 73.44 90 PRO A C 1
ATOM 663 O O . PRO A 1 90 ? 0.156 -10.644 -12.547 1.00 73.44 90 PRO A O 1
ATOM 666 N N . ALA A 1 91 ? -1.543 -10.999 -11.126 1.00 72.00 91 ALA A N 1
ATOM 667 C CA . ALA A 1 91 ? -2.426 -10.010 -11.748 1.00 72.00 91 ALA A CA 1
ATOM 668 C C . ALA A 1 91 ? -1.905 -8.578 -11.566 1.00 72.00 91 ALA A C 1
ATOM 670 O O . ALA A 1 91 ? -1.903 -7.806 -12.526 1.00 72.00 91 ALA A O 1
ATOM 671 N N . ARG A 1 92 ? -1.404 -8.238 -10.368 1.00 73.44 92 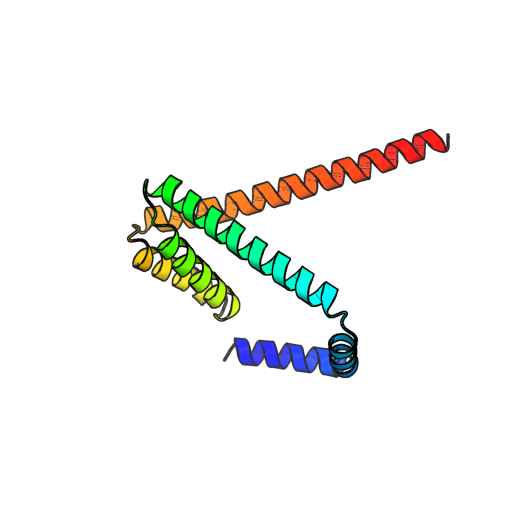ARG A N 1
ATOM 672 C CA . ARG A 1 92 ? -0.752 -6.948 -10.097 1.00 73.44 92 ARG A CA 1
ATOM 673 C C . ARG A 1 92 ? 0.474 -6.769 -10.986 1.00 73.44 92 ARG A C 1
ATOM 675 O O . ARG A 1 92 ? 0.553 -5.773 -11.693 1.00 73.44 92 ARG A O 1
ATOM 682 N N . ALA A 1 93 ? 1.360 -7.763 -11.049 1.00 73.19 93 ALA A N 1
ATOM 683 C CA . ALA A 1 93 ? 2.551 -7.707 -11.897 1.00 73.19 93 ALA A CA 1
ATOM 684 C C . ALA A 1 93 ? 2.207 -7.527 -13.390 1.00 73.19 93 ALA A C 1
ATOM 686 O O . ALA A 1 93 ? 2.792 -6.681 -14.066 1.00 73.19 93 ALA A O 1
ATOM 687 N N . ALA A 1 94 ? 1.225 -8.272 -13.908 1.00 76.31 94 ALA A N 1
ATOM 688 C CA . ALA A 1 94 ? 0.789 -8.155 -15.299 1.00 76.31 94 ALA A CA 1
ATOM 689 C C . ALA A 1 94 ? 0.185 -6.775 -15.616 1.00 76.31 94 ALA A C 1
ATOM 691 O O . ALA A 1 94 ? 0.457 -6.205 -16.676 1.00 76.31 94 ALA A O 1
ATOM 692 N N . LEU A 1 95 ? -0.606 -6.217 -14.695 1.00 75.56 95 LEU A N 1
ATOM 693 C CA . LEU A 1 95 ? -1.187 -4.884 -14.839 1.00 75.56 95 LEU A CA 1
ATOM 694 C C . LEU A 1 95 ? -0.142 -3.785 -14.764 1.00 75.56 95 LEU A C 1
ATOM 696 O O . LEU A 1 95 ? -0.152 -2.910 -15.620 1.00 75.56 95 LEU A O 1
ATOM 700 N N . THR A 1 96 ? 0.781 -3.845 -13.808 1.00 72.81 96 THR A N 1
ATOM 701 C CA . THR A 1 96 ? 1.880 -2.882 -13.701 1.00 72.81 96 THR A CA 1
ATOM 702 C C . THR A 1 96 ? 2.730 -2.896 -14.968 1.00 72.81 96 THR A C 1
ATOM 704 O O . THR A 1 96 ? 2.993 -1.837 -15.536 1.00 72.81 96 THR A O 1
ATOM 707 N N . LYS A 1 97 ? 3.077 -4.087 -15.472 1.00 81.69 97 LYS A N 1
ATOM 708 C CA . LYS A 1 97 ? 3.805 -4.251 -16.735 1.00 81.69 97 LYS A CA 1
ATOM 709 C C . LYS A 1 97 ? 3.080 -3.563 -17.895 1.00 81.69 97 LYS A C 1
ATOM 711 O O . LYS A 1 97 ? 3.682 -2.794 -18.638 1.00 81.69 97 LYS A O 1
ATOM 716 N N . ARG A 1 98 ? 1.776 -3.821 -18.040 1.00 80.50 98 ARG A N 1
ATOM 717 C CA . ARG A 1 98 ? 0.949 -3.265 -19.122 1.00 80.50 98 ARG A CA 1
ATOM 718 C C . ARG A 1 98 ? 0.728 -1.757 -18.986 1.00 80.50 98 ARG A C 1
ATOM 720 O O . ARG A 1 98 ? 0.807 -1.051 -19.984 1.00 80.50 98 ARG A O 1
ATOM 727 N N . ALA A 1 99 ? 0.411 -1.279 -17.789 1.00 77.94 99 ALA A N 1
ATOM 728 C CA . ALA A 1 99 ? 0.024 0.107 -17.539 1.00 77.94 99 ALA A CA 1
ATOM 729 C C . ALA A 1 99 ? 1.220 1.066 -17.574 1.00 77.94 99 ALA A C 1
ATOM 731 O O . ALA A 1 99 ? 1.072 2.214 -17.985 1.00 77.94 99 ALA A O 1
ATOM 732 N N . LEU A 1 100 ? 2.401 0.589 -17.166 1.00 79.94 100 LEU A N 1
ATOM 733 C CA . LEU A 1 100 ? 3.614 1.403 -17.056 1.00 79.94 100 LEU A CA 1
ATOM 734 C C . LEU A 1 100 ? 4.664 1.081 -18.127 1.00 79.94 100 LEU A C 1
ATOM 736 O O . LEU A 1 100 ? 5.703 1.730 -18.168 1.00 79.94 100 LEU A O 1
ATOM 740 N N . GLY A 1 101 ? 4.400 0.106 -19.004 1.00 82.50 101 GLY A N 1
ATOM 741 C CA . GLY A 1 101 ? 5.307 -0.267 -20.093 1.00 82.50 101 GLY A CA 1
ATOM 742 C C . GLY A 1 101 ? 6.622 -0.895 -19.622 1.00 82.50 101 GLY A C 1
ATOM 743 O O . GLY A 1 101 ? 7.614 -0.832 -20.342 1.00 82.50 101 GLY A O 1
ATOM 744 N N . LEU A 1 102 ? 6.634 -1.481 -18.423 1.00 84.25 102 LEU A N 1
ATOM 745 C CA . LEU A 1 102 ? 7.828 -2.072 -17.822 1.00 84.25 102 LEU A CA 1
ATOM 746 C C . LEU A 1 102 ? 8.165 -3.432 -18.445 1.00 84.25 102 LEU A C 1
ATOM 748 O O . LEU A 1 102 ? 7.298 -4.185 -18.896 1.00 84.25 102 LEU A O 1
ATOM 752 N N . SER A 1 103 ? 9.439 -3.799 -18.411 1.00 86.81 103 SER A N 1
ATOM 753 C CA . SER A 1 103 ? 9.896 -5.169 -18.626 1.00 86.81 103 SER A CA 1
ATOM 754 C C . SER A 1 103 ? 9.574 -6.059 -17.416 1.00 86.81 103 SER A C 1
ATOM 756 O O . SER A 1 103 ? 9.191 -5.597 -16.337 1.00 86.81 103 SER A O 1
ATOM 758 N N . VAL A 1 104 ? 9.729 -7.377 -17.583 1.00 83.88 104 VAL A N 1
ATOM 759 C CA . VAL A 1 104 ? 9.540 -8.344 -16.483 1.00 83.88 104 VAL A CA 1
ATOM 760 C C . VAL A 1 104 ? 10.560 -8.105 -15.366 1.00 83.88 104 VAL A C 1
ATOM 762 O O . VAL A 1 104 ? 10.198 -8.159 -14.194 1.00 83.88 104 VAL A O 1
ATOM 765 N N . ALA A 1 105 ? 11.806 -7.788 -15.729 1.00 85.88 105 ALA A N 1
ATOM 766 C CA . ALA A 1 105 ? 12.871 -7.504 -14.774 1.00 85.88 105 ALA A CA 1
ATOM 767 C C . ALA A 1 105 ? 12.582 -6.227 -13.969 1.00 85.88 105 ALA A C 1
ATOM 769 O O . ALA A 1 105 ? 12.665 -6.247 -12.745 1.00 85.88 105 ALA A O 1
ATOM 770 N N . GLU A 1 106 ? 12.160 -5.146 -14.632 1.00 85.38 106 GLU A N 1
ATOM 771 C CA . GLU A 1 106 ? 11.807 -3.884 -13.964 1.00 85.38 106 GLU A CA 1
ATOM 772 C C . GLU A 1 106 ? 10.579 -4.040 -13.061 1.00 85.38 106 GLU A C 1
ATOM 774 O O . GLU A 1 106 ? 10.577 -3.560 -11.932 1.00 85.38 106 GLU A O 1
ATOM 779 N N . THR A 1 107 ? 9.558 -4.776 -13.513 1.00 84.62 107 THR A N 1
ATOM 780 C CA . THR A 1 107 ? 8.374 -5.073 -12.688 1.00 84.62 107 THR A CA 1
ATOM 781 C C . THR A 1 107 ? 8.763 -5.846 -11.424 1.00 84.62 107 THR A C 1
ATOM 783 O O . THR A 1 107 ? 8.289 -5.530 -10.334 1.00 84.62 107 THR A O 1
ATOM 786 N N . GLY A 1 108 ? 9.658 -6.832 -11.555 1.00 81.81 108 GLY A N 1
ATOM 787 C CA . GLY A 1 108 ? 10.203 -7.574 -10.419 1.00 81.81 108 GLY A CA 1
ATOM 788 C C . GLY A 1 108 ? 11.020 -6.692 -9.474 1.00 81.81 108 GLY A C 1
ATOM 789 O O . GLY A 1 108 ? 10.878 -6.810 -8.260 1.00 81.81 108 GLY A O 1
ATOM 790 N N . ALA A 1 109 ? 11.818 -5.766 -10.011 1.00 86.62 109 ALA A N 1
ATOM 791 C CA . ALA A 1 109 ? 12.596 -4.821 -9.217 1.00 86.62 109 ALA A CA 1
ATOM 792 C C . ALA A 1 109 ? 11.702 -3.861 -8.414 1.00 86.62 109 ALA A C 1
ATOM 794 O O . ALA A 1 109 ? 11.961 -3.646 -7.232 1.00 86.62 109 ALA A O 1
ATOM 795 N N . VAL A 1 110 ? 10.629 -3.329 -9.014 1.00 86.19 110 VAL A N 1
ATOM 796 C CA . VAL A 1 110 ? 9.652 -2.479 -8.305 1.00 86.19 110 VAL A CA 1
ATOM 797 C C . VAL A 1 110 ? 9.012 -3.246 -7.148 1.00 86.19 110 VAL A C 1
ATOM 799 O O . VAL A 1 110 ? 9.007 -2.748 -6.025 1.00 86.19 110 VAL A O 1
ATOM 802 N N . ALA A 1 111 ? 8.534 -4.469 -7.396 1.00 84.38 111 ALA A N 1
ATOM 803 C CA . ALA A 1 111 ? 7.910 -5.299 -6.365 1.00 84.38 111 ALA A CA 1
ATOM 804 C C . ALA A 1 111 ? 8.891 -5.677 -5.240 1.00 84.38 111 ALA A C 1
ATOM 806 O O . ALA A 1 111 ? 8.535 -5.675 -4.064 1.00 84.38 111 ALA A O 1
ATOM 807 N N . PHE A 1 112 ? 10.147 -5.969 -5.586 1.00 86.75 112 PHE A N 1
ATOM 808 C CA . PHE A 1 112 ? 11.194 -6.240 -4.605 1.00 86.75 112 PHE A CA 1
ATOM 809 C C . PHE A 1 112 ? 11.451 -5.023 -3.708 1.00 86.75 112 PHE A C 1
ATOM 811 O O . PHE A 1 112 ? 11.433 -5.144 -2.482 1.00 86.75 112 PHE A O 1
ATOM 818 N N . TRP A 1 113 ? 11.638 -3.841 -4.302 1.00 88.50 113 TRP A N 1
ATOM 819 C CA . TRP A 1 113 ? 11.879 -2.615 -3.543 1.00 88.50 113 TRP A CA 1
ATOM 820 C C . TRP A 1 113 ? 10.678 -2.181 -2.705 1.00 88.50 113 TRP A C 1
ATOM 822 O O . TRP A 1 113 ? 10.876 -1.620 -1.628 1.00 88.50 113 TRP A O 1
ATOM 832 N N . GLU A 1 114 ? 9.453 -2.463 -3.151 1.00 86.31 114 GLU A N 1
ATOM 833 C CA . GLU A 1 114 ? 8.238 -2.250 -2.361 1.00 86.31 114 GLU A CA 1
ATOM 834 C C . GLU A 1 114 ? 8.312 -3.028 -1.039 1.00 86.31 114 GLU A C 1
ATOM 836 O O . GLU A 1 114 ? 8.209 -2.423 0.029 1.00 86.31 114 GLU A O 1
ATOM 841 N N . ILE A 1 115 ? 8.594 -4.334 -1.106 1.00 86.56 115 ILE A N 1
ATOM 842 C CA . ILE A 1 115 ? 8.687 -5.219 0.066 1.00 86.56 115 ILE A CA 1
ATOM 843 C C . ILE A 1 115 ? 9.841 -4.808 0.982 1.00 86.56 115 ILE A C 1
ATOM 845 O O . ILE A 1 115 ? 9.663 -4.710 2.195 1.00 86.56 115 ILE A O 1
ATOM 849 N N . VAL A 1 116 ? 11.027 -4.557 0.418 1.00 90.06 116 VAL A N 1
ATOM 850 C CA . VAL A 1 116 ? 12.195 -4.123 1.200 1.00 90.06 116 VAL A CA 1
ATOM 851 C C . VAL A 1 116 ? 11.888 -2.823 1.940 1.00 90.06 116 VAL A C 1
ATOM 853 O O . VAL A 1 116 ? 12.173 -2.719 3.131 1.00 90.06 116 VAL A O 1
ATOM 856 N N . SER A 1 117 ? 11.264 -1.854 1.268 1.00 88.19 117 SER A N 1
ATOM 857 C CA . SER A 1 117 ? 10.882 -0.585 1.894 1.00 88.19 117 SER A CA 1
ATOM 858 C C . SER A 1 117 ? 9.900 -0.798 3.045 1.00 88.19 117 SER A C 1
ATOM 860 O O . SER A 1 117 ? 10.071 -0.200 4.105 1.00 88.19 117 SER A O 1
ATOM 862 N N . ASP A 1 118 ? 8.907 -1.671 2.867 1.00 88.69 118 ASP A N 1
ATOM 863 C CA . ASP A 1 118 ? 7.908 -1.957 3.899 1.00 88.69 118 ASP A CA 1
ATOM 864 C C . ASP A 1 118 ? 8.556 -2.598 5.133 1.00 88.69 118 ASP A C 1
ATOM 866 O O . ASP A 1 118 ? 8.321 -2.160 6.260 1.00 88.69 118 ASP A O 1
ATOM 870 N N . VAL A 1 119 ? 9.434 -3.585 4.928 1.00 91.88 119 VAL A N 1
ATOM 871 C CA . VAL A 1 119 ? 10.177 -4.245 6.013 1.00 91.88 119 VAL A CA 1
ATOM 872 C C . VAL A 1 119 ? 11.075 -3.253 6.750 1.00 91.88 119 VAL A C 1
ATOM 874 O O . VAL A 1 119 ? 11.101 -3.257 7.979 1.00 91.88 119 VAL A O 1
ATOM 877 N N . LEU A 1 120 ? 11.783 -2.379 6.028 1.00 92.75 120 LEU A N 1
ATOM 878 C CA . LEU A 1 120 ? 12.657 -1.375 6.636 1.00 92.75 120 LEU A CA 1
ATOM 879 C C . LEU A 1 120 ? 11.872 -0.353 7.459 1.00 92.75 120 LEU A C 1
ATOM 881 O O . LEU A 1 120 ? 12.261 -0.056 8.585 1.00 92.75 120 LEU A O 1
ATOM 885 N N . VAL A 1 121 ? 10.761 0.165 6.929 1.00 91.06 121 VAL A N 1
ATOM 886 C CA . VAL A 1 121 ? 9.933 1.153 7.634 1.00 91.06 121 VAL A CA 1
ATOM 887 C C . VAL A 1 121 ? 9.288 0.533 8.870 1.00 91.06 121 VAL A C 1
ATOM 889 O O . VAL A 1 121 ? 9.384 1.106 9.955 1.00 91.06 121 VAL A O 1
ATOM 892 N N . LEU A 1 122 ? 8.680 -0.651 8.748 1.00 90.88 122 LEU A N 1
ATOM 893 C CA . LEU A 1 122 ? 8.080 -1.341 9.892 1.00 90.88 122 LEU A CA 1
ATOM 894 C C . LEU A 1 122 ? 9.134 -1.726 10.934 1.00 90.88 122 LEU A C 1
ATOM 896 O O . LEU A 1 122 ? 8.905 -1.542 12.127 1.00 90.88 122 LEU A O 1
ATOM 900 N N . GLY A 1 123 ? 10.302 -2.198 10.492 1.00 93.62 123 GLY A N 1
ATOM 901 C CA . GLY A 1 123 ? 11.432 -2.507 11.363 1.00 93.62 123 GLY A CA 1
ATOM 902 C C . GLY A 1 123 ? 11.951 -1.277 12.107 1.00 93.62 123 GLY A C 1
ATOM 903 O O . GLY A 1 123 ? 12.170 -1.342 13.314 1.00 93.62 123 GLY A O 1
ATOM 904 N N . ALA A 1 124 ? 12.079 -0.136 11.426 1.00 93.62 124 ALA A N 1
ATOM 905 C CA . ALA A 1 124 ? 12.494 1.122 12.039 1.00 93.62 124 ALA A CA 1
ATOM 906 C C . ALA A 1 124 ? 11.463 1.628 13.057 1.00 93.62 124 ALA A C 1
ATOM 908 O O . ALA A 1 124 ? 11.834 1.992 14.170 1.00 93.62 124 ALA A O 1
ATOM 909 N N . ILE A 1 125 ? 10.170 1.599 12.716 1.00 92.38 125 ILE A N 1
ATOM 910 C CA . ILE A 1 125 ? 9.090 1.979 13.638 1.00 92.38 125 ILE A CA 1
ATOM 911 C C . ILE A 1 125 ? 9.098 1.070 14.871 1.00 92.38 125 ILE A C 1
ATOM 913 O O . ILE A 1 125 ? 9.021 1.566 15.995 1.00 92.38 125 ILE A O 1
ATOM 917 N N . ALA A 1 126 ? 9.239 -0.244 14.682 1.00 91.44 126 ALA A N 1
ATOM 918 C CA . ALA A 1 126 ? 9.318 -1.202 15.779 1.00 91.44 126 ALA A CA 1
ATOM 919 C C . ALA A 1 126 ? 10.550 -0.958 16.666 1.00 91.44 126 ALA A C 1
ATOM 921 O O . ALA A 1 126 ? 10.430 -0.956 17.890 1.00 91.44 126 ALA A O 1
ATOM 922 N N . ALA A 1 127 ? 11.716 -0.692 16.073 1.00 92.69 127 ALA A N 1
ATOM 923 C CA . ALA A 1 127 ? 12.936 -0.378 16.811 1.00 92.69 127 ALA A CA 1
ATOM 924 C C . ALA A 1 127 ? 12.797 0.920 17.622 1.00 92.69 127 ALA A C 1
ATOM 926 O O . ALA A 1 127 ? 13.114 0.937 18.809 1.00 92.69 127 ALA A O 1
ATOM 927 N N . VAL A 1 128 ? 12.263 1.988 17.019 1.00 93.69 128 VAL A N 1
ATOM 928 C CA . VAL A 1 128 ? 11.987 3.256 17.715 1.00 93.69 128 VAL A CA 1
ATOM 929 C C . VAL A 1 128 ? 11.017 3.033 18.868 1.00 93.69 128 VAL A C 1
ATOM 931 O O . VAL A 1 128 ? 11.256 3.508 19.976 1.00 93.69 128 VAL A O 1
ATOM 934 N N . TRP A 1 129 ? 9.945 2.276 18.639 1.00 92.19 129 TRP A N 1
ATOM 935 C CA . TRP A 1 129 ? 8.984 1.949 19.685 1.00 92.19 129 TRP A CA 1
ATOM 936 C C . TRP A 1 129 ? 9.642 1.192 20.846 1.00 92.19 129 TRP A C 1
ATOM 938 O O . TRP A 1 129 ? 9.462 1.581 21.999 1.00 92.19 129 TRP A O 1
ATOM 948 N N . LEU A 1 130 ? 10.463 0.177 20.556 1.00 91.25 130 LEU A N 1
ATOM 949 C CA . LEU A 1 130 ? 11.203 -0.571 21.575 1.00 91.25 130 LEU A CA 1
ATOM 950 C C . LEU A 1 130 ? 12.136 0.338 22.377 1.00 91.25 130 LEU A C 1
ATOM 952 O O . LEU A 1 130 ? 12.139 0.265 23.601 1.00 91.25 130 LEU A O 1
ATOM 956 N N . LEU A 1 131 ? 12.875 1.234 21.720 1.00 92.12 131 LEU A N 1
ATOM 957 C CA . LEU A 1 131 ? 13.754 2.189 22.400 1.00 92.12 131 LEU A CA 1
ATOM 958 C C . LEU A 1 131 ? 12.972 3.139 23.316 1.00 92.12 131 LEU A C 1
ATOM 960 O O . LEU A 1 131 ? 13.395 3.394 24.442 1.00 92.12 131 LEU A O 1
ATOM 964 N N . LEU A 1 132 ? 11.809 3.625 22.876 1.00 90.88 132 LEU A N 1
ATOM 965 C CA . LEU A 1 132 ? 10.956 4.504 23.681 1.00 90.88 132 LEU A CA 1
ATOM 966 C C . LEU A 1 132 ? 10.329 3.785 24.881 1.00 90.88 132 LEU A C 1
ATOM 968 O O . LEU A 1 132 ? 10.148 4.399 25.932 1.00 90.88 132 LEU A O 1
ATOM 972 N N . VAL A 1 133 ? 9.972 2.508 24.737 1.00 88.44 133 VAL A N 1
ATOM 973 C CA . VAL A 1 133 ? 9.398 1.706 25.827 1.00 88.44 133 VAL A CA 1
ATOM 974 C C . VAL A 1 133 ? 10.478 1.290 26.825 1.00 88.44 133 VAL A C 1
ATOM 976 O O . VAL A 1 133 ? 10.298 1.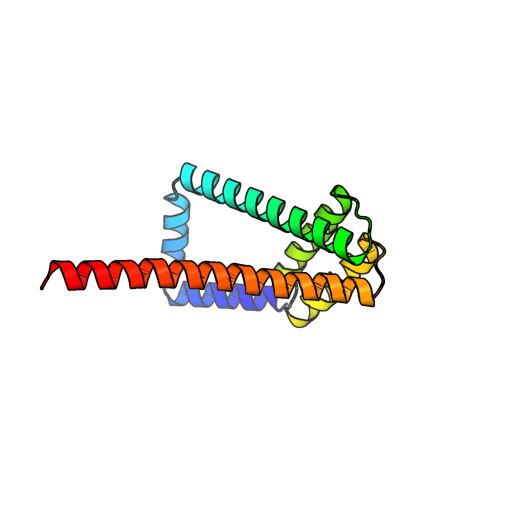484 28.026 1.00 88.44 133 VAL A O 1
ATOM 979 N N . LEU A 1 134 ? 11.619 0.789 26.346 1.00 78.06 134 LEU A N 1
ATOM 980 C CA . LEU A 1 134 ? 12.751 0.401 27.192 1.00 78.06 134 LEU A CA 1
ATOM 981 C C . LEU A 1 134 ? 13.346 1.608 27.929 1.00 78.06 134 LEU A C 1
ATOM 983 O O . LEU A 1 134 ? 13.642 1.505 29.116 1.00 78.06 134 LEU A O 1
ATOM 987 N N . GLY A 1 135 ? 13.434 2.769 27.273 1.00 72.19 135 GLY A N 1
ATOM 988 C CA . GLY A 1 135 ? 13.882 4.012 27.906 1.00 72.19 135 GLY A CA 1
ATOM 989 C C . GLY A 1 135 ? 12.930 4.533 28.989 1.00 72.19 135 GLY A C 1
ATOM 990 O O . GLY A 1 135 ? 13.372 5.158 29.947 1.00 72.19 135 GLY A O 1
ATOM 991 N N . ARG A 1 136 ? 11.622 4.252 28.901 1.00 69.00 136 ARG A N 1
ATOM 992 C CA . ARG A 1 136 ? 10.688 4.543 30.006 1.00 69.00 136 ARG A CA 1
ATOM 993 C C . ARG A 1 136 ? 10.836 3.557 31.157 1.00 69.00 136 ARG A C 1
ATOM 995 O O . ARG A 1 136 ? 10.691 3.959 32.305 1.00 69.00 136 ARG A O 1
ATOM 1002 N N . ALA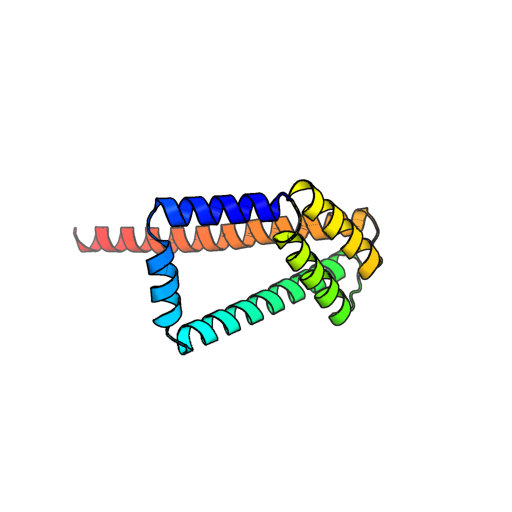 A 1 137 ? 11.118 2.289 30.863 1.00 62.22 137 ALA A N 1
ATOM 1003 C CA . ALA A 1 137 ? 11.311 1.273 31.891 1.00 62.22 137 ALA A CA 1
ATOM 1004 C C . ALA A 1 137 ? 12.542 1.572 32.764 1.00 62.22 137 ALA A C 1
ATOM 1006 O O . ALA A 1 137 ? 12.447 1.454 33.981 1.00 62.22 137 ALA A O 1
ATOM 1007 N N . SER A 1 138 ? 13.655 2.029 32.177 1.00 59.72 138 SER A N 1
ATOM 1008 C CA . SER A 1 138 ? 14.851 2.410 32.945 1.00 59.72 138 SER A CA 1
ATOM 1009 C C . SER A 1 138 ? 14.606 3.615 33.859 1.00 59.72 138 SER A C 1
ATOM 1011 O O . SER A 1 138 ? 14.964 3.572 35.028 1.00 59.72 138 SER A O 1
ATOM 1013 N N . VAL A 1 139 ? 13.899 4.644 33.374 1.00 60.91 139 VAL A N 1
ATOM 1014 C CA . VAL A 1 139 ? 13.562 5.840 34.175 1.00 60.91 139 VAL A CA 1
ATOM 1015 C C . VAL A 1 139 ? 12.662 5.505 35.371 1.00 60.91 139 VAL A C 1
ATOM 1017 O O . VAL A 1 139 ? 12.785 6.122 36.424 1.00 60.91 139 VAL A O 1
ATOM 1020 N N . VAL A 1 140 ? 11.758 4.529 35.237 1.00 60.44 140 VAL A N 1
ATOM 1021 C CA . VAL A 1 140 ? 10.896 4.093 36.350 1.00 60.44 140 VAL A CA 1
ATOM 1022 C C . VAL A 1 140 ? 11.681 3.297 37.394 1.00 60.44 140 VAL A C 1
ATOM 1024 O O . VAL A 1 140 ? 11.413 3.450 38.580 1.00 60.44 140 VAL A O 1
ATOM 1027 N N . VAL A 1 141 ? 12.655 2.479 36.988 1.00 60.06 141 VAL A N 1
ATOM 1028 C CA . VAL A 1 141 ? 13.505 1.729 37.931 1.00 60.06 141 VAL A CA 1
ATOM 1029 C C . VAL A 1 141 ? 14.399 2.677 38.736 1.00 60.06 141 VAL A C 1
ATOM 1031 O O . VAL A 1 141 ? 14.491 2.523 39.951 1.00 60.06 141 VAL A O 1
ATOM 1034 N N . ASP A 1 142 ? 14.966 3.700 38.095 1.00 61.00 142 ASP A N 1
ATOM 1035 C CA . ASP A 1 142 ? 15.818 4.695 38.762 1.00 61.00 142 ASP A CA 1
ATOM 1036 C C . ASP A 1 142 ? 15.035 5.645 39.692 1.00 61.00 142 ASP A C 1
ATOM 1038 O O . ASP A 1 142 ? 15.614 6.237 40.596 1.00 61.00 142 ASP A O 1
ATOM 1042 N N . ALA A 1 143 ? 13.722 5.803 39.491 1.00 56.16 143 ALA A N 1
ATOM 1043 C CA . ALA A 1 143 ? 12.865 6.659 40.319 1.00 56.16 143 ALA A CA 1
ATOM 1044 C C . ALA A 1 143 ? 12.290 5.959 41.568 1.00 56.16 143 ALA A C 1
ATOM 1046 O O . ALA A 1 143 ? 11.669 6.618 42.403 1.00 56.16 143 ALA A O 1
ATOM 1047 N N . VAL A 1 144 ? 12.435 4.633 41.671 1.00 54.91 144 VAL A N 1
ATOM 1048 C CA . VAL A 1 144 ? 11.885 3.805 42.765 1.00 54.91 144 VAL A CA 1
ATOM 1049 C C . VAL A 1 144 ? 12.995 3.224 43.664 1.00 54.91 144 VAL A C 1
ATOM 1051 O O . VAL A 1 144 ? 12.686 2.646 44.707 1.00 54.91 144 VAL A O 1
ATOM 1054 N N . GLY A 1 145 ? 14.270 3.389 43.287 1.00 44.81 145 GLY A N 1
ATOM 1055 C CA . GLY A 1 145 ? 15.447 3.097 44.123 1.00 44.81 145 GLY A CA 1
ATOM 1056 C C . GLY A 1 145 ? 15.916 4.308 44.917 1.00 44.81 145 GLY A C 1
ATOM 1057 O O . GLY A 1 145 ? 16.439 4.087 46.031 1.00 44.81 145 GLY A O 1
#

Sequence (145 aa):
MLFVAAALVGLVVLWRQGALGDVGSAVRSADPFLVAAGFLLYLLGLALLSSRWHLLVILTHGRSEPARAAEAFLTSV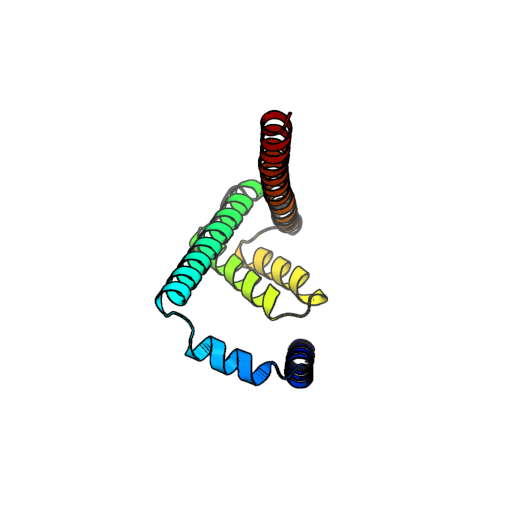VINYAAPIGLAVPARAALTKRALGLSVAETGAVAFWEIVSDVLVLGAIAAVWLLLVLGRASVVVDAVG

Foldseek 3Di:
DVVVVVVVVVVVVCVVVVCPVVVVVCVVPPDVVVVVVVVVVVVVVLLVVLVLLQVLLCVLVVDGDSVLSSVLSVVLVCLCVPPDPVCSVVVSLVSCCVSTVDDSVSSVSSVVVSVVVVCVVVVVVVVVVVCVVVVVVVVVVVVVD

pLDDT: mean 81.32, std 10.77, range [44.81, 94.5]

Radius of gyration: 21.11 Å; chains: 1; bounding box: 42×31×64 Å